Protein AF-A0A1X4XUV0-F1 (afdb_monomer_lite)

pLDDT: mean 85.27, std 7.5, range [59.25, 96.12]

Radius of gyration: 19.67 Å; chains: 1; bounding box: 37×11×56 Å

Secondary structure (DSSP, 8-state):
-HHHHHHHHHHHIIIIIHHHHHHHHHHHHHHHHHHHHHHHHHHHHTT--HHHHHHHHHHHHHH-

Foldseek 3Di:
DVVVVVVVVVVVCVVPVVVVVVVVVVVVVVVLVVLVVCCVPVCVVVVNDPVRSVVVSVVVVVVD

Sequence (64 aa):
MSENIGKDAIGKVRKYLLPYMFFLYILNFVDRVNVGFAALKMNKDLGMSAEQFGLAAGIFLLAT

Organism: NCBI:txid1562698

InterPro domains:
  IPR036259 MFS transporter superfamily [G3DSA:1.20.1250.20] (7-64)
  IPR036259 MFS transporter superfamily [SSF103473] (9-63)

Structure (mmCIF, N/CA/C/O backbone):
data_AF-A0A1X4XUV0-F1
#
_entry.id   AF-A0A1X4XUV0-F1
#
loop_
_atom_site.group_PDB
_atom_site.id
_atom_site.type_symbol
_atom_site.label_atom_id
_atom_site.label_alt_id
_atom_site.label_comp_id
_atom_site.label_asym_id
_atom_site.label_entity_id
_atom_site.label_seq_id
_atom_site.pdbx_PDB_ins_code
_atom_site.Cartn_x
_atom_site.Cartn_y
_atom_site.Cartn_z
_atom_site.occupancy
_atom_site.B_iso_or_equiv
_atom_site.auth_seq_id
_atom_site.auth_comp_id
_atom_site.auth_asym_id
_atom_site.auth_atom_id
_atom_site.pdbx_PDB_model_num
ATOM 1 N N . MET A 1 1 ? 21.090 -0.477 -35.354 1.00 59.25 1 MET A 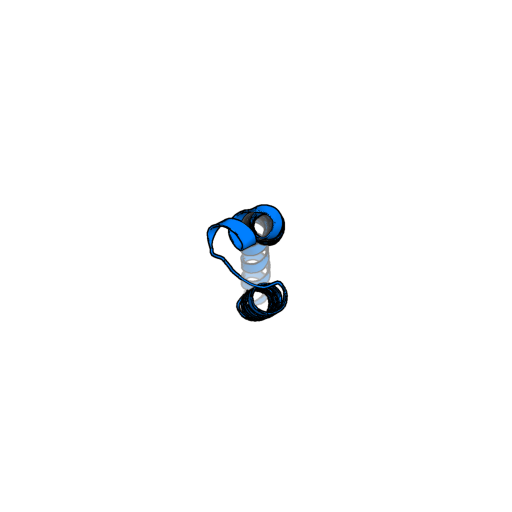N 1
ATOM 2 C CA . MET A 1 1 ? 20.377 -1.698 -34.908 1.00 59.25 1 MET A CA 1
ATOM 3 C C . MET A 1 1 ? 20.057 -1.658 -33.410 1.00 59.25 1 MET A C 1
ATOM 5 O O . MET A 1 1 ? 18.885 -1.729 -33.081 1.00 59.25 1 MET A O 1
ATOM 9 N N . SER A 1 2 ? 21.043 -1.461 -32.519 1.00 61.59 2 SER A N 1
ATOM 10 C CA . SER A 1 2 ? 20.834 -1.375 -31.053 1.00 61.59 2 SER A CA 1
ATOM 11 C C . SER A 1 2 ? 19.829 -0.288 -30.612 1.00 61.59 2 SER A C 1
ATOM 13 O O . SER A 1 2 ? 18.954 -0.542 -29.789 1.00 61.59 2 SER A O 1
ATOM 15 N N . GLU A 1 3 ? 19.867 0.897 -31.233 1.00 67.31 3 GLU A N 1
ATOM 16 C CA . GLU A 1 3 ? 18.986 2.022 -30.870 1.00 67.31 3 GLU A CA 1
ATOM 17 C C . GLU A 1 3 ? 17.490 1.777 -31.169 1.00 67.31 3 GLU A C 1
ATOM 19 O O . GLU A 1 3 ? 16.619 2.255 -30.442 1.00 67.31 3 GLU A O 1
ATOM 24 N N . ASN A 1 4 ? 17.174 0.987 -32.203 1.00 72.94 4 ASN A N 1
ATOM 25 C CA . ASN A 1 4 ? 15.786 0.682 -32.575 1.00 72.94 4 ASN A CA 1
ATOM 26 C C . ASN A 1 4 ? 15.135 -0.299 -31.591 1.00 72.94 4 ASN A C 1
ATOM 28 O O . ASN A 1 4 ? 13.979 -0.124 -31.221 1.00 72.94 4 ASN A O 1
ATOM 32 N N . ILE A 1 5 ? 15.906 -1.267 -31.085 1.00 76.62 5 ILE A N 1
ATOM 33 C CA . ILE A 1 5 ? 15.424 -2.264 -30.117 1.00 76.62 5 ILE A CA 1
ATOM 34 C C . ILE A 1 5 ? 14.970 -1.581 -28.816 1.00 76.62 5 ILE A C 1
ATOM 36 O O . ILE A 1 5 ? 13.937 -1.943 -28.254 1.00 76.62 5 ILE A O 1
ATOM 40 N N . GLY A 1 6 ? 15.700 -0.556 -28.361 1.00 76.81 6 GLY A N 1
ATOM 41 C CA . GLY A 1 6 ? 15.331 0.222 -27.175 1.00 76.81 6 GLY A CA 1
ATOM 42 C C . GLY A 1 6 ? 14.018 0.997 -27.344 1.00 76.81 6 GLY A C 1
ATOM 43 O O . GLY A 1 6 ? 13.165 0.962 -26.456 1.00 76.81 6 GLY A O 1
ATOM 44 N N . LYS A 1 7 ? 13.814 1.648 -28.499 1.00 80.94 7 LYS A N 1
ATOM 45 C CA . LYS A 1 7 ? 12.571 2.385 -28.805 1.00 80.94 7 LYS A CA 1
ATOM 46 C C . LYS A 1 7 ? 11.362 1.447 -28.885 1.00 80.94 7 LYS A C 1
ATOM 48 O O . LYS A 1 7 ? 10.317 1.748 -28.304 1.00 80.94 7 LYS A O 1
ATOM 53 N N . ASP A 1 8 ? 11.528 0.284 -29.511 1.00 81.31 8 ASP A N 1
A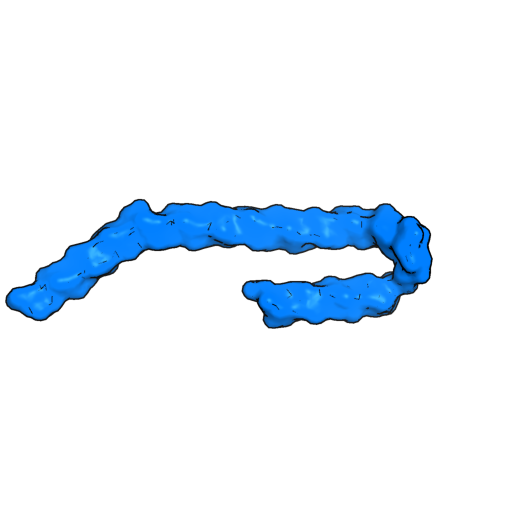TOM 54 C CA . ASP A 1 8 ? 10.473 -0.727 -29.624 1.00 81.31 8 ASP A CA 1
ATOM 55 C C . ASP A 1 8 ? 10.113 -1.351 -28.265 1.00 81.31 8 ASP A C 1
ATOM 57 O O . ASP A 1 8 ? 8.935 -1.587 -27.973 1.00 81.31 8 ASP A O 1
ATOM 61 N N . ALA A 1 9 ? 11.108 -1.577 -27.399 1.00 82.25 9 ALA A N 1
ATOM 62 C CA . ALA A 1 9 ? 10.892 -2.066 -26.040 1.00 82.25 9 ALA A CA 1
ATOM 63 C C . ALA A 1 9 ? 10.094 -1.060 -25.192 1.00 82.25 9 ALA A C 1
ATOM 65 O O . ALA A 1 9 ? 9.107 -1.439 -24.558 1.00 82.25 9 ALA A O 1
ATOM 66 N N . ILE A 1 10 ? 10.452 0.229 -25.242 1.00 87.38 10 ILE A N 1
ATOM 67 C CA . ILE A 1 10 ? 9.722 1.297 -24.538 1.00 87.38 10 ILE A CA 1
ATOM 68 C C . ILE A 1 10 ? 8.280 1.402 -25.053 1.00 87.38 10 ILE A C 1
ATOM 70 O O . ILE A 1 10 ? 7.355 1.546 -24.252 1.00 87.38 10 ILE A O 1
ATOM 74 N N . GLY A 1 11 ? 8.062 1.282 -26.367 1.00 86.88 11 GLY A N 1
ATOM 75 C CA . GLY A 1 11 ? 6.725 1.291 -26.967 1.00 86.88 11 GLY A CA 1
ATOM 76 C C . GLY A 1 11 ? 5.839 0.140 -26.478 1.00 86.88 11 GLY A C 1
ATOM 77 O O . GLY A 1 11 ? 4.680 0.356 -26.116 1.00 86.88 11 GLY A O 1
ATOM 78 N N . LYS A 1 12 ? 6.391 -1.077 -26.390 1.00 84.38 12 LYS A N 1
ATOM 79 C CA . LYS A 1 12 ? 5.680 -2.243 -25.838 1.00 84.38 12 LYS A CA 1
ATOM 80 C C . LYS A 1 12 ? 5.375 -2.074 -24.351 1.00 84.38 12 LYS A C 1
ATOM 82 O O . LYS A 1 12 ? 4.239 -2.291 -23.938 1.00 84.38 12 LYS A O 1
ATOM 87 N N . VAL A 1 13 ? 6.347 -1.629 -23.557 1.00 87.88 13 VAL A N 1
ATOM 88 C CA . VAL A 1 13 ? 6.156 -1.355 -22.123 1.00 87.88 13 VAL A CA 1
ATOM 89 C C . VAL A 1 13 ? 5.056 -0.311 -21.911 1.00 87.88 13 VAL A C 1
ATOM 91 O O . VAL A 1 13 ? 4.148 -0.526 -21.114 1.00 87.88 13 VAL A O 1
ATOM 94 N N . ARG A 1 14 ? 5.050 0.777 -22.686 1.00 87.94 14 ARG A N 1
ATOM 95 C CA . ARG A 1 14 ? 3.986 1.792 -22.637 1.00 87.94 14 ARG A CA 1
ATOM 96 C C . ARG A 1 14 ? 2.602 1.240 -22.973 1.00 87.94 14 ARG A C 1
ATOM 98 O O . ARG A 1 14 ? 1.625 1.650 -22.360 1.00 87.94 14 ARG A O 1
ATOM 105 N N . LYS A 1 15 ? 2.507 0.329 -23.940 1.00 92.50 15 LYS A N 1
ATOM 106 C CA . LYS A 1 15 ? 1.221 -0.212 -24.396 1.00 92.50 15 LYS A CA 1
ATOM 107 C C . LYS A 1 15 ? 0.630 -1.254 -23.445 1.00 92.50 15 LYS A C 1
ATOM 109 O O . LYS A 1 15 ? -0.588 -1.343 -23.350 1.00 92.50 15 LYS A O 1
ATOM 114 N N . TYR A 1 16 ? 1.471 -2.037 -22.771 1.00 90.00 16 TYR A N 1
ATOM 115 C CA . TYR A 1 16 ? 1.016 -3.179 -21.971 1.00 90.00 16 TYR A CA 1
ATOM 116 C C . TYR A 1 16 ? 1.271 -3.012 -20.472 1.00 90.00 16 TYR A C 1
ATOM 118 O O . TYR A 1 16 ? 0.395 -3.311 -19.667 1.00 90.00 16 TY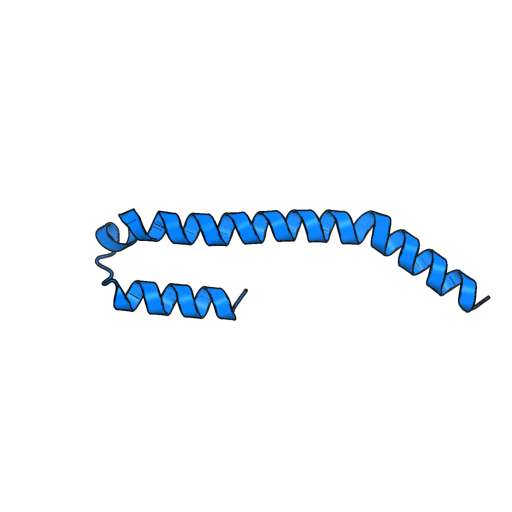R A O 1
ATOM 126 N N . LEU A 1 17 ? 2.442 -2.503 -20.083 1.00 91.56 17 LEU A N 1
ATOM 127 C CA . LEU A 1 17 ? 2.832 -2.415 -18.678 1.00 91.56 17 LEU A CA 1
ATOM 128 C C . LEU A 1 17 ? 2.229 -1.188 -17.991 1.00 91.56 17 LEU A C 1
ATOM 130 O O . LEU A 1 17 ? 1.718 -1.316 -16.888 1.00 91.56 17 LEU A O 1
ATOM 134 N N . LEU A 1 18 ? 2.221 -0.018 -18.640 1.00 91.44 18 LEU A N 1
ATOM 135 C CA . LEU A 1 18 ? 1.608 1.185 -18.054 1.00 91.44 18 LEU A CA 1
ATOM 136 C C . LEU A 1 18 ? 0.123 1.029 -17.703 1.00 91.44 18 LEU A C 1
ATOM 138 O O . LEU A 1 18 ? -0.224 1.361 -16.572 1.00 91.44 18 LEU A O 1
ATOM 142 N N . PRO A 1 19 ? -0.768 0.546 -18.595 1.00 92.19 19 PRO A N 1
ATOM 143 C CA . PRO A 1 19 ? -2.172 0.376 -18.224 1.00 92.19 19 PRO A CA 1
ATOM 144 C C . PRO A 1 19 ? -2.349 -0.660 -17.109 1.00 92.19 19 PRO A C 1
ATOM 146 O O . PRO A 1 19 ? -3.192 -0.478 -16.235 1.00 92.19 19 PRO A O 1
ATOM 149 N N . TYR A 1 20 ? -1.516 -1.704 -17.085 1.00 94.88 20 TYR A N 1
ATOM 150 C CA . TYR A 1 20 ? -1.522 -2.689 -16.007 1.00 94.88 20 TYR A CA 1
ATOM 151 C C . TYR A 1 20 ? -1.088 -2.078 -14.666 1.00 94.88 20 TYR A C 1
ATOM 153 O O 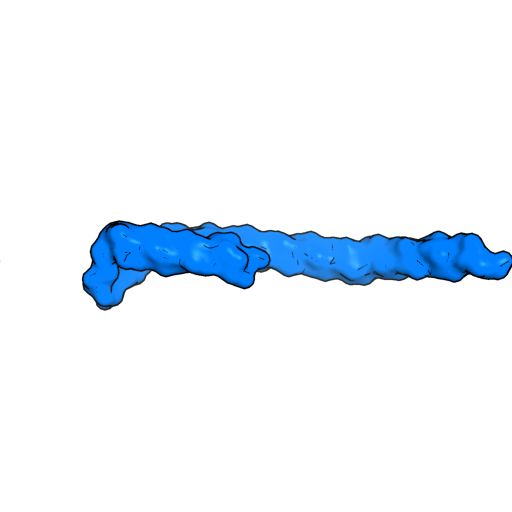. TYR A 1 20 ? -1.781 -2.229 -13.664 1.00 94.88 20 TYR A O 1
ATOM 161 N N . MET A 1 21 ? 0.008 -1.316 -14.651 1.00 93.56 21 MET A N 1
ATOM 162 C CA . MET A 1 21 ? 0.480 -0.601 -13.461 1.00 93.56 21 MET A CA 1
ATOM 163 C C . MET A 1 21 ? -0.533 0.438 -12.980 1.00 93.56 21 MET A C 1
ATOM 165 O O . MET A 1 21 ? -0.733 0.575 -11.780 1.00 93.56 21 MET A O 1
ATOM 169 N N . PHE A 1 22 ? -1.203 1.136 -13.896 1.00 94.38 22 PHE A N 1
ATOM 170 C CA . PHE A 1 22 ? -2.266 2.077 -13.555 1.00 94.38 22 PHE A CA 1
ATOM 171 C C . PHE A 1 22 ? -3.444 1.377 -12.870 1.00 94.38 22 PHE A C 1
ATOM 173 O O . PHE A 1 22 ? -3.932 1.844 -11.844 1.00 94.38 22 PHE A O 1
ATOM 180 N N . PHE A 1 23 ? -3.871 0.226 -13.392 1.00 96.12 23 PHE A N 1
ATOM 181 C CA . PHE A 1 23 ? -4.935 -0.556 -12.772 1.00 96.12 23 PHE A CA 1
ATOM 182 C C . PHE A 1 23 ? -4.533 -1.075 -11.386 1.00 96.12 23 PHE A C 1
ATOM 184 O O . PHE A 1 23 ? -5.284 -0.916 -10.427 1.00 96.12 23 PHE A O 1
ATOM 191 N N . LEU A 1 24 ? -3.321 -1.621 -11.251 1.00 94.50 24 LEU A N 1
ATOM 192 C CA . LEU A 1 24 ? -2.785 -2.043 -9.955 1.00 94.50 24 LEU A CA 1
ATOM 193 C C . LEU A 1 24 ? -2.678 -0.881 -8.964 1.00 94.50 24 LEU A C 1
ATOM 195 O O . LEU A 1 24 ? -2.949 -1.061 -7.781 1.00 94.50 24 LEU A O 1
ATOM 199 N N . TYR A 1 25 ? -2.331 0.312 -9.440 1.00 93.25 25 TYR A N 1
ATOM 200 C CA . TYR A 1 25 ? -2.285 1.510 -8.612 1.00 93.25 25 TYR A CA 1
ATOM 201 C C . TYR A 1 25 ? -3.674 1.894 -8.089 1.00 93.25 25 TYR A C 1
ATOM 203 O O . TYR A 1 25 ? -3.823 2.210 -6.910 1.00 93.25 25 TYR A O 1
ATOM 211 N N . ILE A 1 26 ? -4.712 1.800 -8.927 1.00 95.75 26 ILE A N 1
ATOM 212 C CA . ILE A 1 26 ? -6.098 2.001 -8.483 1.00 95.75 26 ILE A CA 1
ATOM 213 C C . ILE A 1 26 ? -6.482 0.959 -7.432 1.00 95.75 26 ILE A C 1
ATOM 215 O O . ILE A 1 26 ? -7.038 1.321 -6.398 1.00 95.75 26 ILE A O 1
ATOM 219 N N . LEU A 1 27 ? -6.174 -0.319 -7.664 1.00 94.44 27 LEU A N 1
ATOM 220 C CA . LEU A 1 27 ? -6.465 -1.376 -6.693 1.00 94.44 27 LEU A CA 1
ATOM 221 C C . LEU A 1 27 ? -5.765 -1.122 -5.355 1.00 94.44 27 LEU A C 1
ATOM 223 O O . LEU A 1 27 ? -6.391 -1.243 -4.307 1.00 94.44 27 LEU A O 1
ATOM 227 N N . ASN A 1 28 ? -4.502 -0.699 -5.394 1.00 92.12 28 ASN A N 1
ATOM 228 C CA . ASN A 1 28 ? -3.746 -0.327 -4.205 1.00 92.12 28 ASN A CA 1
ATOM 229 C C . ASN A 1 28 ? -4.409 0.818 -3.429 1.00 92.12 28 ASN A C 1
ATOM 231 O O . ASN A 1 28 ? -4.505 0.783 -2.203 1.00 92.12 28 ASN A O 1
ATOM 235 N N . PHE A 1 29 ? -4.903 1.825 -4.150 1.00 90.62 29 PHE A N 1
ATOM 236 C CA . PHE A 1 29 ? -5.619 2.942 -3.549 1.00 90.62 29 PHE A CA 1
ATOM 237 C C . PHE A 1 29 ? -6.933 2.495 -2.893 1.00 90.62 29 PHE A C 1
ATOM 239 O O . PHE A 1 29 ? -7.215 2.880 -1.759 1.00 90.62 29 PHE A O 1
ATOM 246 N N . VAL A 1 30 ? -7.712 1.650 -3.574 1.00 93.44 30 VAL A N 1
ATOM 247 C CA . VAL A 1 30 ? -8.966 1.095 -3.040 1.00 93.44 30 VAL A CA 1
ATOM 248 C C . VAL A 1 30 ? -8.712 0.284 -1.770 1.00 93.44 30 VAL A C 1
ATOM 250 O O . VAL A 1 30 ? -9.445 0.437 -0.796 1.00 93.44 30 VAL A O 1
ATOM 253 N N . ASP A 1 31 ? -7.658 -0.528 -1.746 1.00 90.69 31 ASP A N 1
ATOM 254 C CA . ASP A 1 31 ? -7.304 -1.345 -0.585 1.00 90.69 31 ASP A CA 1
ATOM 255 C C . ASP A 1 31 ? -6.957 -0.480 0.641 1.00 90.69 31 ASP A C 1
ATOM 257 O O . ASP A 1 31 ? -7.513 -0.671 1.725 1.00 90.69 31 ASP A O 1
ATOM 261 N N . ARG A 1 32 ? -6.152 0.579 0.453 1.00 87.38 32 ARG A N 1
ATOM 262 C CA . ARG A 1 32 ? -5.838 1.551 1.523 1.00 87.38 32 ARG A CA 1
ATOM 263 C C . ARG A 1 32 ? -7.089 2.218 2.095 1.00 87.38 32 ARG A C 1
ATOM 265 O O . ARG A 1 32 ? -7.199 2.399 3.307 1.00 87.38 32 ARG A O 1
ATOM 272 N N . VAL A 1 33 ? -8.035 2.581 1.233 1.00 89.56 33 VAL A N 1
ATOM 273 C CA . VAL A 1 33 ? -9.300 3.200 1.646 1.00 89.56 33 VAL A CA 1
ATOM 274 C C . VAL A 1 33 ? -10.184 2.199 2.401 1.00 89.56 33 VAL A C 1
ATOM 276 O O . VAL A 1 33 ? -10.732 2.535 3.452 1.00 89.56 33 VAL A O 1
ATOM 279 N N . ASN A 1 34 ? -10.280 0.958 1.922 1.00 89.62 34 ASN A N 1
ATOM 280 C CA . ASN A 1 34 ? -11.068 -0.097 2.559 1.00 89.62 34 ASN A CA 1
ATOM 281 C C . ASN A 1 34 ? -10.5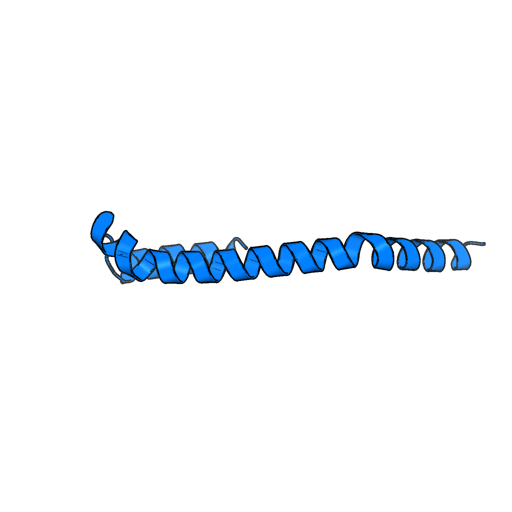58 -0.440 3.963 1.00 89.62 34 ASN A C 1
ATOM 283 O O . ASN A 1 34 ? -11.370 -0.578 4.876 1.00 89.62 34 ASN A O 1
ATOM 287 N N . VAL A 1 35 ? -9.238 -0.513 4.167 1.00 86.75 35 VAL A N 1
ATOM 288 C CA . VAL A 1 35 ? -8.637 -0.711 5.500 1.00 86.75 35 VAL A CA 1
ATOM 289 C C . VAL A 1 35 ? -8.999 0.440 6.445 1.00 86.75 35 VAL A C 1
ATOM 291 O O . VAL A 1 35 ? -9.350 0.205 7.603 1.00 86.75 35 VAL A O 1
ATOM 294 N N . GLY A 1 36 ? -8.996 1.681 5.950 1.00 84.94 36 GLY A N 1
ATOM 295 C CA . GLY A 1 36 ? -9.433 2.850 6.718 1.00 84.94 36 GLY A CA 1
ATOM 296 C C . GLY A 1 36 ? -10.906 2.783 7.140 1.00 84.94 36 GLY A C 1
ATOM 297 O O . GLY A 1 36 ? -11.240 3.103 8.279 1.00 84.94 36 GLY A O 1
ATOM 298 N N . PHE A 1 37 ? -11.793 2.310 6.261 1.00 84.81 37 PHE A N 1
ATOM 299 C CA . PHE A 1 37 ? -13.201 2.086 6.605 1.00 84.81 37 PHE A CA 1
ATOM 300 C C . PHE A 1 37 ? -13.400 0.897 7.548 1.00 84.81 37 PHE A C 1
ATOM 302 O O . PHE A 1 37 ? -14.221 0.976 8.465 1.00 84.81 37 PHE A O 1
ATOM 309 N N . ALA A 1 38 ? -12.638 -0.183 7.361 1.00 85.69 38 ALA A N 1
ATOM 310 C CA . ALA A 1 38 ? -12.668 -1.347 8.237 1.00 85.69 38 ALA A CA 1
ATOM 311 C C . ALA A 1 38 ? -12.332 -0.948 9.679 1.00 85.69 38 ALA A C 1
ATOM 313 O O . ALA A 1 38 ? -13.018 -1.394 10.594 1.00 85.69 38 ALA A O 1
ATOM 314 N N . ALA A 1 39 ? -11.393 -0.021 9.887 1.00 81.75 39 ALA A N 1
ATOM 315 C CA . ALA A 1 39 ? -11.070 0.546 11.200 1.00 81.75 39 ALA A CA 1
ATOM 316 C C . ALA A 1 39 ? -12.303 0.985 12.010 1.00 81.75 39 ALA A C 1
ATOM 318 O O . ALA A 1 39 ? -12.374 0.782 13.219 1.00 81.75 39 ALA A O 1
ATOM 319 N N . LEU A 1 40 ? -13.301 1.585 11.353 1.00 81.25 40 LEU A N 1
ATOM 320 C CA . LEU A 1 40 ? -14.451 2.194 12.028 1.00 81.25 40 LEU A CA 1
ATOM 321 C C . LEU A 1 40 ? -15.361 1.166 12.706 1.00 81.25 40 LEU A C 1
ATOM 323 O O . LEU A 1 40 ? -16.038 1.491 13.681 1.00 81.25 40 LEU A O 1
ATOM 327 N N . LYS A 1 41 ?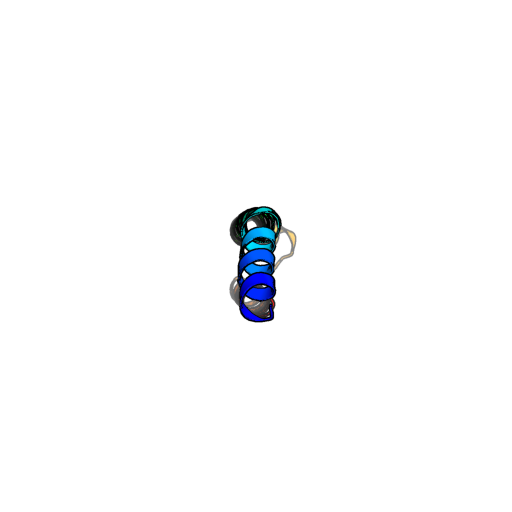 -15.395 -0.066 12.190 1.00 81.38 41 LYS A N 1
ATOM 328 C CA . LYS A 1 41 ? -16.293 -1.122 12.674 1.00 81.38 41 LYS A CA 1
ATOM 329 C C . LYS A 1 41 ? -15.539 -2.360 13.149 1.00 81.38 41 LYS A C 1
ATOM 331 O O . LYS A 1 41 ? -15.790 -2.841 14.249 1.00 81.38 41 LYS A O 1
ATOM 336 N N . MET A 1 42 ? -14.544 -2.796 12.383 1.00 83.81 42 MET A N 1
ATOM 337 C CA . MET A 1 42 ? -13.720 -3.966 12.676 1.00 83.81 42 MET A CA 1
ATOM 338 C C . MET A 1 42 ? -12.909 -3.798 13.964 1.00 83.81 42 MET A C 1
ATOM 340 O O . MET A 1 42 ? -12.736 -4.774 14.683 1.00 83.81 42 MET A O 1
ATOM 344 N N . ASN A 1 43 ? -12.484 -2.577 14.321 1.00 83.88 43 ASN A N 1
ATOM 345 C CA . ASN A 1 43 ? -11.787 -2.356 15.595 1.00 83.88 43 ASN A CA 1
ATOM 346 C C . ASN A 1 43 ? -12.666 -2.738 16.789 1.00 83.88 43 ASN A C 1
ATOM 348 O O . ASN A 1 43 ? -12.193 -3.361 17.734 1.00 83.88 43 ASN A O 1
ATOM 352 N N . LYS A 1 44 ? -13.964 -2.420 16.722 1.00 79.81 44 LYS A N 1
ATOM 353 C CA . LYS A 1 44 ? -14.926 -2.768 17.769 1.00 79.81 44 LYS A CA 1
ATOM 354 C C . LYS A 1 44 ? -15.234 -4.265 17.778 1.00 79.81 44 LYS A C 1
ATOM 356 O O . LYS A 1 44 ? -15.310 -4.849 18.854 1.00 79.81 44 LYS A O 1
ATOM 361 N N . ASP A 1 45 ? -15.374 -4.870 16.601 1.00 83.44 45 ASP A N 1
ATOM 362 C CA . ASP A 1 45 ? -15.689 -6.297 16.460 1.00 83.44 45 ASP A CA 1
ATOM 363 C C . ASP A 1 45 ? -14.508 -7.200 16.871 1.00 83.44 45 ASP A C 1
ATOM 365 O O . ASP A 1 45 ? -14.717 -8.287 17.404 1.00 83.44 45 ASP A O 1
ATOM 369 N N . LEU A 1 46 ? -13.268 -6.737 16.684 1.00 82.81 46 LEU A N 1
ATOM 370 C CA . LEU A 1 46 ? -12.040 -7.431 17.093 1.00 82.81 46 LEU A CA 1
ATOM 371 C C . LEU A 1 46 ? -11.554 -7.049 18.500 1.00 82.81 46 LEU A C 1
ATOM 373 O O . LEU A 1 46 ? -10.551 -7.589 18.964 1.00 82.81 46 LEU A O 1
ATOM 377 N N . GLY A 1 47 ? -12.218 -6.104 19.173 1.00 83.69 47 GLY A N 1
ATOM 378 C CA . GLY A 1 47 ? -11.765 -5.571 20.462 1.00 83.69 47 GLY A CA 1
ATOM 379 C C . GLY A 1 47 ? -10.406 -4.860 20.397 1.00 83.69 47 GLY A C 1
ATOM 380 O O . GLY A 1 47 ? -9.721 -4.767 21.413 1.00 83.69 47 GLY A O 1
ATOM 381 N N . MET A 1 48 ? -10.000 -4.381 19.218 1.00 85.06 48 MET A N 1
ATOM 382 C CA . MET A 1 48 ? -8.742 -3.662 19.026 1.00 85.06 48 MET A CA 1
ATOM 383 C C . MET A 1 48 ? -8.839 -2.232 19.558 1.00 85.06 48 MET A C 1
ATOM 385 O O . MET A 1 48 ? -9.780 -1.496 19.246 1.00 85.06 48 MET A O 1
ATOM 389 N N . SER A 1 49 ? -7.822 -1.813 20.311 1.00 84.62 49 SER A N 1
ATOM 390 C CA . SER A 1 49 ? -7.652 -0.412 20.696 1.00 84.62 49 SER A CA 1
ATOM 391 C C . SER A 1 49 ? -7.185 0.442 19.507 1.00 84.62 49 SER A C 1
ATOM 393 O O . SER A 1 49 ? -6.671 -0.067 18.503 1.00 84.62 49 SER A O 1
ATOM 395 N N . ALA A 1 50 ? -7.342 1.765 19.612 1.00 83.38 50 ALA A N 1
ATOM 396 C CA . ALA A 1 50 ? -6.915 2.693 18.564 1.00 83.38 50 ALA A CA 1
ATOM 397 C C . ALA A 1 50 ? -5.395 2.639 18.318 1.00 83.38 50 ALA A C 1
ATOM 399 O O . ALA A 1 50 ? -4.958 2.757 17.173 1.00 83.38 50 ALA A O 1
ATOM 400 N N . GLU A 1 51 ? -4.590 2.402 19.362 1.00 87.00 51 GLU A N 1
ATOM 401 C CA . GLU A 1 51 ? -3.134 2.260 19.240 1.00 87.00 51 GLU A CA 1
ATOM 402 C C . GLU A 1 51 ? -2.747 0.990 18.470 1.00 87.00 51 GLU A C 1
ATOM 404 O O . GLU A 1 51 ? -1.853 1.024 17.624 1.00 87.00 51 GLU A O 1
ATOM 409 N N . GLN A 1 52 ? -3.445 -0.124 18.717 1.00 86.88 52 GLN A N 1
ATOM 410 C CA . GLN A 1 52 ? -3.203 -1.394 18.026 1.00 86.88 52 GLN A CA 1
ATOM 411 C C . GLN A 1 52 ? -3.551 -1.301 16.539 1.00 86.88 52 GLN A C 1
ATOM 413 O O . GLN A 1 52 ? -2.793 -1.780 15.693 1.00 86.88 52 GLN A O 1
ATOM 418 N N . PHE A 1 53 ? -4.670 -0.650 16.206 1.00 88.31 53 PHE A N 1
ATOM 419 C CA . PHE A 1 53 ? -5.029 -0.410 14.812 1.00 88.31 53 PHE A CA 1
ATOM 420 C C . PHE A 1 53 ? -4.047 0.547 14.128 1.00 88.31 53 PHE A C 1
ATOM 422 O O . PHE A 1 53 ? -3.635 0.292 12.999 1.00 88.31 53 PHE A O 1
ATOM 429 N N . GLY A 1 54 ? -3.619 1.611 14.816 1.00 86.00 54 GLY A N 1
ATOM 430 C CA . GLY A 1 54 ? -2.609 2.540 14.304 1.00 86.00 54 GLY A CA 1
ATOM 431 C C . GLY A 1 54 ? -1.281 1.852 13.975 1.00 86.00 54 GLY A C 1
ATOM 432 O O . GLY A 1 54 ? -0.697 2.115 12.923 1.00 86.00 54 GLY A O 1
ATOM 433 N N . LEU A 1 55 ? -0.838 0.914 14.820 1.00 89.81 55 LEU A N 1
ATOM 434 C CA . LEU A 1 55 ? 0.353 0.100 14.561 1.00 89.81 55 LEU A CA 1
ATOM 435 C C . LEU A 1 55 ? 0.171 -0.805 13.332 1.00 89.81 55 LEU A C 1
ATOM 437 O O . LEU A 1 55 ? 1.037 -0.833 12.458 1.00 89.81 55 LEU A O 1
ATOM 441 N N . ALA A 1 56 ? -0.957 -1.515 13.241 1.00 86.50 56 ALA A N 1
ATOM 442 C CA . ALA A 1 56 ? -1.257 -2.391 12.110 1.00 86.50 56 ALA A CA 1
ATOM 443 C C . ALA A 1 56 ? -1.340 -1.613 10.784 1.00 86.50 56 ALA A C 1
ATOM 445 O O . ALA A 1 56 ? -0.753 -2.027 9.784 1.00 86.50 56 ALA A O 1
ATOM 446 N N . ALA A 1 57 ? -1.994 -0.448 10.790 1.00 87.56 57 ALA A N 1
ATOM 447 C CA . ALA A 1 57 ? -2.071 0.447 9.639 1.00 87.56 57 ALA A CA 1
ATOM 448 C C . ALA A 1 57 ? -0.689 0.990 9.231 1.00 87.56 57 ALA A C 1
ATOM 450 O O . ALA A 1 57 ? -0.398 1.101 8.041 1.00 87.56 57 ALA A O 1
ATOM 451 N N . GLY A 1 58 ? 0.190 1.280 10.198 1.00 86.19 58 GLY A N 1
ATOM 452 C CA . GLY A 1 58 ? 1.569 1.700 9.934 1.00 86.19 58 GLY A CA 1
ATOM 453 C C . GLY A 1 58 ? 2.413 0.613 9.262 1.00 86.19 58 GLY A C 1
ATOM 454 O O . GLY A 1 58 ? 3.115 0.890 8.291 1.00 86.19 58 GLY A O 1
ATOM 455 N N . ILE A 1 59 ? 2.304 -0.637 9.725 1.00 87.88 59 ILE A N 1
ATOM 456 C CA . ILE A 1 59 ? 2.984 -1.787 9.104 1.00 87.88 59 ILE A CA 1
ATOM 457 C C . ILE A 1 59 ? 2.463 -2.014 7.681 1.00 87.88 59 ILE A C 1
ATOM 459 O O . ILE A 1 59 ? 3.252 -2.216 6.760 1.00 87.88 59 ILE A O 1
ATOM 463 N N . PHE A 1 60 ? 1.147 -1.923 7.487 1.00 84.94 60 PHE A N 1
ATOM 464 C CA . PHE A 1 60 ? 0.514 -2.055 6.177 1.00 84.94 60 PHE A CA 1
ATOM 465 C C . PHE A 1 60 ? 1.014 -0.998 5.179 1.00 84.94 60 PHE A C 1
ATOM 467 O O . PHE A 1 60 ? 1.272 -1.317 4.021 1.00 84.94 60 PHE A O 1
ATOM 474 N N . LEU A 1 61 ? 1.227 0.241 5.634 1.00 81.38 61 LEU A N 1
ATOM 475 C CA . LEU A 1 61 ? 1.763 1.324 4.807 1.00 81.38 61 LEU A CA 1
ATOM 476 C C . LEU A 1 61 ? 3.226 1.098 4.384 1.00 81.38 61 LEU A C 1
ATOM 478 O O . LEU A 1 61 ? 3.616 1.540 3.310 1.00 81.38 61 LEU A O 1
ATOM 482 N N . LEU A 1 62 ? 4.036 0.441 5.221 1.00 83.31 62 LEU A N 1
ATOM 483 C CA . LEU A 1 62 ? 5.439 0.126 4.919 1.00 83.31 62 LEU A CA 1
ATOM 484 C C . LEU A 1 62 ? 5.597 -1.114 4.034 1.00 83.31 62 LEU A C 1
ATOM 486 O O . LEU A 1 62 ? 6.561 -1.210 3.279 1.00 83.31 62 LEU A O 1
ATOM 490 N N . ALA A 1 63 ? 4.678 -2.072 4.149 1.00 74.56 63 ALA A N 1
ATOM 491 C CA . ALA A 1 63 ? 4.712 -3.324 3.398 1.00 74.56 63 ALA A CA 1
ATOM 492 C C . ALA A 1 63 ? 4.209 -3.194 1.946 1.00 74.56 63 ALA A C 1
ATOM 494 O O . ALA A 1 63 ? 4.349 -4.146 1.177 1.00 74.56 63 ALA A O 1
ATOM 495 N N . THR A 1 64 ? 3.619 -2.049 1.591 1.00 68.62 64 THR A N 1
ATOM 496 C CA . THR A 1 64 ? 2.859 -1.826 0.354 1.00 68.62 64 THR A CA 1
ATOM 497 C C . THR A 1 64 ? 3.493 -0.764 -0.533 1.00 68.62 64 THR A C 1
ATOM 499 O O . THR A 1 64 ? 3.786 -1.081 -1.706 1.00 68.62 64 THR A O 1
#